Protein AF-A0A0U5IDV7-F1 (afdb_monomer_lite)

Sequence (77 aa):
MNAVDITARPGQAFILECLEDATTAALNARSLAMLAFVRRGLQSYQQRLNDAEKVRAAAILARVEAGLRWLGDRHAR

pLDDT: mean 71.9, std 11.76, range [38.16, 89.06]

Radius of gyration: 19.65 Å; chains: 1; bounding box: 40×21×56 Å

Secondary structure (DSSP, 8-state):
-----TTSS-HHHHHHHHHHHHHHHHHHHHHHHHHHHHHHHHHHHTTTS-HHHHHHHHHHHHHHHHHHHHHHHHHT-

Foldseek 3Di:
DDDDPPPPDDVVVVVVVVVLVVVLVVLLVVLVVVLVVLVVVCVVCVVVDDPVVNVVSVVVSVVSVVVSVVVSVVSVD

Structure (mmCIF, N/CA/C/O backbone):
data_AF-A0A0U5IDV7-F1
#
_entry.id   AF-A0A0U5IDV7-F1
#
loop_
_atom_site.group_PDB
_atom_site.id
_atom_site.type_symbol
_atom_site.label_atom_id
_atom_site.label_alt_id
_atom_site.label_comp_id
_atom_site.label_asym_id
_atom_site.label_entity_id
_atom_site.label_seq_id
_atom_site.pdbx_PDB_ins_code
_atom_site.Cartn_x
_atom_site.Cartn_y
_atom_site.Cartn_z
_atom_site.occupancy
_atom_site.B_iso_or_equiv
_atom_site.auth_seq_id
_atom_site.auth_comp_id
_atom_site.auth_asym_id
_atom_site.auth_atom_id
_atom_site.pdbx_PDB_model_num
ATOM 1 N N . MET A 1 1 ? 24.104 -16.064 -24.196 1.00 38.16 1 MET A N 1
ATOM 2 C CA . MET A 1 1 ? 23.680 -14.651 -24.083 1.00 38.16 1 MET A CA 1
ATOM 3 C C . MET A 1 1 ? 23.388 -14.176 -25.492 1.00 38.16 1 MET A C 1
ATOM 5 O O . MET A 1 1 ? 24.321 -14.109 -26.279 1.00 38.16 1 MET A O 1
ATOM 9 N N . ASN A 1 2 ? 22.119 -13.972 -25.846 1.00 39.47 2 ASN A N 1
ATOM 10 C CA . ASN A 1 2 ? 21.759 -13.467 -27.172 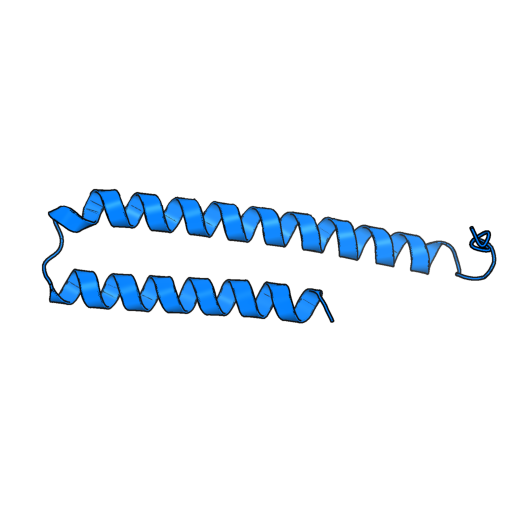1.00 39.47 2 ASN A CA 1
ATOM 11 C C . ASN A 1 2 ? 21.909 -11.945 -27.167 1.00 39.47 2 ASN A C 1
ATOM 13 O O . ASN A 1 2 ? 21.376 -11.284 -26.276 1.00 39.47 2 ASN A O 1
ATOM 17 N N . ALA A 1 3 ? 22.670 -11.416 -28.124 1.00 45.38 3 ALA A N 1
ATOM 18 C CA . ALA A 1 3 ? 22.792 -9.985 -28.349 1.00 45.38 3 ALA A CA 1
ATOM 19 C C . ALA A 1 3 ? 21.409 -9.430 -28.716 1.00 45.38 3 ALA A C 1
ATOM 21 O O . ALA A 1 3 ? 20.797 -9.870 -29.687 1.00 45.38 3 ALA A O 1
ATOM 22 N N . VAL A 1 4 ? 20.898 -8.512 -27.897 1.00 56.75 4 VAL A N 1
ATOM 23 C CA . VAL A 1 4 ? 19.666 -7.780 -28.191 1.00 56.75 4 VAL A CA 1
ATOM 24 C C . VAL A 1 4 ? 20.002 -6.774 -29.289 1.00 56.75 4 VAL A C 1
ATOM 26 O O . VAL A 1 4 ? 20.812 -5.874 -29.075 1.00 56.75 4 VAL A O 1
ATOM 29 N N . ASP A 1 5 ? 19.425 -6.965 -30.473 1.00 53.50 5 ASP A N 1
ATOM 30 C CA . ASP A 1 5 ? 19.581 -6.056 -31.605 1.00 53.50 5 ASP A CA 1
ATOM 31 C C . ASP A 1 5 ? 18.782 -4.768 -31.347 1.00 53.50 5 ASP A C 1
ATOM 33 O O . ASP A 1 5 ? 17.555 -4.722 -31.445 1.00 53.50 5 ASP A O 1
ATOM 37 N N . ILE A 1 6 ? 19.507 -3.721 -30.959 1.00 52.84 6 ILE A N 1
ATOM 38 C CA . ILE A 1 6 ? 18.978 -2.414 -30.540 1.00 52.84 6 ILE A CA 1
ATOM 39 C C . ILE A 1 6 ? 18.462 -1.602 -31.747 1.00 52.84 6 ILE A C 1
ATOM 41 O O . ILE A 1 6 ? 17.889 -0.530 -31.576 1.00 52.84 6 ILE A O 1
ATOM 45 N N . THR A 1 7 ? 18.646 -2.097 -32.978 1.00 52.28 7 THR A N 1
ATOM 46 C CA . THR A 1 7 ? 18.259 -1.387 -34.209 1.00 52.28 7 THR A CA 1
ATOM 47 C C . THR A 1 7 ? 16.811 -1.640 -34.646 1.00 52.28 7 THR A C 1
ATOM 49 O O . THR A 1 7 ? 16.291 -0.911 -35.489 1.00 52.28 7 THR A O 1
ATOM 52 N N . ALA A 1 8 ? 16.125 -2.622 -34.050 1.00 53.06 8 ALA A N 1
ATOM 53 C CA . ALA A 1 8 ? 14.795 -3.066 -34.485 1.00 53.06 8 ALA A CA 1
ATOM 54 C C . ALA A 1 8 ? 13.606 -2.374 -33.784 1.00 53.06 8 ALA A C 1
ATOM 56 O O . ALA A 1 8 ? 12.458 -2.571 -34.184 1.00 53.06 8 ALA A O 1
ATOM 57 N N . ARG A 1 9 ? 13.843 -1.554 -32.751 1.00 52.53 9 ARG A N 1
ATOM 58 C CA . ARG A 1 9 ? 12.805 -0.726 -32.112 1.00 52.53 9 ARG A CA 1
ATOM 59 C C . ARG A 1 9 ? 13.138 0.747 -32.366 1.00 52.53 9 ARG A C 1
ATOM 61 O O . ARG A 1 9 ? 14.247 1.155 -32.025 1.00 52.53 9 ARG A O 1
ATOM 68 N N . PRO A 1 10 ? 12.237 1.566 -32.948 1.00 56.62 10 PRO A N 1
ATOM 69 C CA . PRO A 1 10 ? 12.500 2.997 -33.086 1.00 56.62 10 PRO A CA 1
ATOM 70 C C . PRO A 1 10 ? 12.824 3.539 -31.692 1.00 56.62 10 PRO A C 1
ATOM 72 O O . PRO A 1 10 ? 12.061 3.283 -30.766 1.00 56.62 10 PRO A O 1
ATOM 75 N N . GLY A 1 11 ? 13.958 4.227 -31.513 1.00 59.47 11 GLY A N 1
ATOM 76 C CA . GLY A 1 11 ? 14.489 4.586 -30.184 1.00 59.47 11 GLY A CA 1
ATOM 77 C C . GLY A 1 11 ? 13.482 5.284 -29.258 1.00 59.47 11 GLY A C 1
ATOM 78 O O . GLY A 1 11 ? 13.576 5.171 -28.042 1.00 59.47 11 GLY A O 1
ATOM 79 N N . GLN A 1 12 ? 12.455 5.920 -29.825 1.00 59.94 12 GLN A N 1
ATOM 80 C CA . GLN A 1 12 ? 11.300 6.446 -29.102 1.00 59.94 12 GLN A CA 1
ATOM 81 C C . GLN A 1 12 ? 10.507 5.373 -28.330 1.00 59.94 12 GLN A C 1
ATOM 83 O O . GLN A 1 12 ? 10.138 5.616 -27.189 1.00 59.94 12 GLN A O 1
ATOM 88 N N . ALA A 1 13 ? 10.268 4.193 -28.907 1.00 62.16 13 ALA A N 1
ATOM 89 C CA . ALA A 1 13 ? 9.556 3.095 -28.251 1.00 62.16 13 ALA A CA 1
ATOM 90 C C . ALA A 1 13 ? 10.343 2.539 -27.053 1.00 62.16 13 ALA A C 1
ATOM 92 O O . ALA A 1 13 ? 9.761 2.300 -26.004 1.00 62.16 13 ALA A O 1
ATOM 93 N N . PHE A 1 14 ? 11.668 2.416 -27.182 1.00 61.66 14 PHE A N 1
ATOM 94 C CA . PHE A 1 14 ? 12.545 1.987 -26.087 1.00 61.66 14 PHE A CA 1
ATOM 95 C C . PHE A 1 14 ? 12.618 3.024 -24.953 1.00 61.66 14 PHE A C 1
ATOM 97 O O . PHE A 1 14 ? 12.588 2.670 -23.778 1.00 61.66 14 PHE A O 1
ATOM 104 N N . ILE A 1 15 ? 12.679 4.318 -25.292 1.00 60.28 15 ILE A N 1
ATOM 105 C CA . ILE A 1 15 ? 12.660 5.406 -24.301 1.00 60.28 15 ILE A CA 1
ATOM 106 C C . ILE A 1 15 ? 11.322 5.441 -23.554 1.00 60.28 15 ILE A C 1
ATOM 108 O O . ILE A 1 15 ? 11.316 5.621 -22.338 1.00 60.28 15 ILE A O 1
ATOM 112 N N . LEU A 1 16 ? 10.202 5.261 -24.260 1.00 65.44 16 LEU A N 1
ATOM 113 C CA . LEU A 1 16 ? 8.874 5.200 -23.646 1.00 65.44 16 LEU A CA 1
ATOM 114 C C . LEU A 1 16 ? 8.745 3.996 -22.705 1.00 65.44 16 LEU A C 1
ATOM 116 O O . LEU A 1 16 ? 8.325 4.183 -21.571 1.00 65.44 16 LEU A O 1
ATOM 120 N N . GLU A 1 17 ? 9.203 2.817 -23.127 1.00 69.25 17 GLU A N 1
ATOM 121 C CA . GLU A 1 17 ? 9.239 1.598 -22.304 1.00 69.25 17 GLU A CA 1
ATOM 122 C C . GLU A 1 17 ? 10.065 1.809 -21.020 1.00 69.25 17 GLU A C 1
ATOM 124 O O . GLU A 1 17 ? 9.579 1.587 -19.914 1.00 69.25 17 GLU A O 1
ATOM 129 N N . CYS A 1 18 ? 11.277 2.369 -21.128 1.00 68.31 18 CYS A N 1
ATOM 130 C CA . CYS A 1 18 ? 12.113 2.671 -19.959 1.00 68.31 18 CYS A CA 1
ATOM 131 C C . CYS A 1 18 ? 11.483 3.715 -19.014 1.00 68.31 18 CYS A C 1
ATOM 133 O O . CYS A 1 18 ? 11.655 3.641 -17.794 1.00 68.31 18 CYS A O 1
ATOM 135 N N . LEU A 1 19 ? 10.784 4.718 -19.560 1.00 65.62 19 LEU A N 1
ATOM 136 C CA . LEU A 1 19 ? 10.083 5.732 -18.768 1.00 65.62 19 LEU A CA 1
ATOM 137 C C . LEU A 1 19 ? 8.858 5.149 -18.059 1.00 65.62 19 LEU A C 1
ATOM 139 O O . LEU A 1 19 ? 8.606 5.502 -16.904 1.00 65.62 19 LEU A O 1
ATOM 143 N N . GLU A 1 20 ? 8.113 4.263 -18.718 1.00 73.69 20 GLU A N 1
ATOM 144 C CA . GL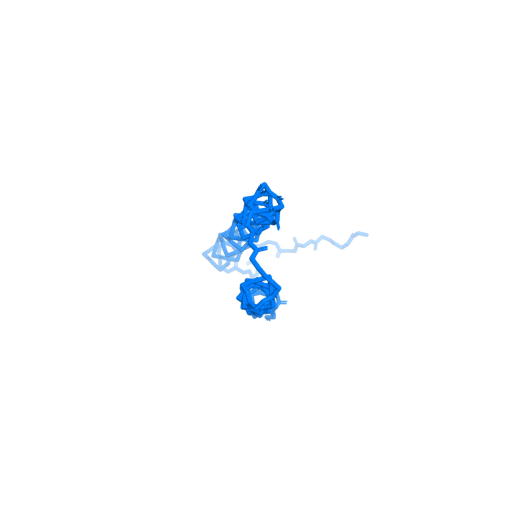U A 1 20 ? 6.985 3.539 -18.128 1.00 73.69 20 GLU A CA 1
ATOM 145 C C . GLU A 1 20 ? 7.448 2.638 -16.980 1.00 73.69 20 GLU A C 1
ATOM 147 O O . GLU A 1 20 ? 6.870 2.703 -15.891 1.00 73.69 20 GLU A O 1
ATOM 152 N N . ASP A 1 21 ? 8.546 1.902 -17.160 1.00 72.69 21 ASP A N 1
ATOM 153 C CA . ASP A 1 21 ? 9.147 1.062 -16.119 1.00 72.69 21 ASP A CA 1
ATOM 154 C C . ASP A 1 21 ? 9.611 1.887 -14.911 1.00 72.69 21 ASP A C 1
ATOM 156 O O . ASP A 1 21 ? 9.264 1.586 -13.762 1.00 72.69 21 ASP A O 1
ATOM 160 N N . ALA A 1 22 ? 10.355 2.973 -15.151 1.00 68.06 22 ALA A N 1
ATOM 161 C CA . ALA A 1 22 ? 10.841 3.852 -14.088 1.00 68.06 22 ALA A CA 1
ATOM 162 C C . ALA A 1 22 ? 9.687 4.526 -13.325 1.00 68.06 22 ALA A C 1
ATOM 164 O O . ALA A 1 22 ? 9.722 4.633 -12.094 1.00 68.06 22 ALA A O 1
ATOM 165 N N . THR A 1 23 ? 8.638 4.944 -14.037 1.00 70.06 23 THR A N 1
ATOM 166 C CA . THR A 1 23 ? 7.443 5.557 -13.441 1.00 70.06 23 THR A CA 1
ATOM 167 C C . THR A 1 23 ? 6.657 4.539 -12.620 1.00 70.06 23 THR A C 1
ATOM 169 O O . THR A 1 23 ? 6.266 4.832 -11.488 1.00 70.06 23 THR A O 1
ATOM 172 N N . THR A 1 24 ? 6.487 3.321 -13.135 1.00 71.81 24 THR A N 1
ATOM 173 C CA . THR A 1 24 ? 5.823 2.214 -12.434 1.00 71.81 24 THR A CA 1
ATOM 174 C C . THR A 1 24 ? 6.575 1.844 -11.158 1.00 71.81 24 THR A C 1
ATOM 176 O O . THR A 1 24 ? 5.970 1.738 -10.087 1.00 71.81 24 THR A O 1
ATOM 179 N N . ALA A 1 25 ? 7.905 1.736 -11.222 1.00 73.31 25 ALA A N 1
ATOM 180 C CA . ALA A 1 25 ? 8.741 1.478 -10.054 1.00 73.31 25 ALA A CA 1
ATOM 181 C C . ALA A 1 25 ? 8.613 2.589 -8.994 1.00 73.31 25 ALA A C 1
ATOM 183 O O . ALA A 1 25 ? 8.439 2.298 -7.806 1.00 73.31 25 ALA A O 1
ATOM 184 N N . ALA A 1 26 ? 8.627 3.860 -9.409 1.00 70.69 26 ALA A N 1
ATOM 185 C CA . ALA A 1 26 ? 8.465 4.999 -8.507 1.00 70.69 26 ALA A CA 1
ATOM 186 C C . ALA A 1 26 ? 7.070 5.046 -7.854 1.00 70.69 26 ALA A C 1
ATOM 188 O O . ALA A 1 26 ? 6.952 5.299 -6.649 1.00 70.69 26 ALA A O 1
ATOM 189 N N . LEU A 1 27 ? 6.008 4.760 -8.614 1.00 70.75 27 LEU A N 1
ATOM 190 C CA . LEU A 1 27 ? 4.635 4.687 -8.107 1.00 70.75 27 LEU A CA 1
ATOM 191 C C . LEU A 1 27 ? 4.448 3.521 -7.131 1.00 70.75 27 LEU A C 1
ATOM 193 O O . LEU A 1 27 ? 3.829 3.707 -6.078 1.00 70.75 27 LEU A O 1
ATOM 197 N N . ASN A 1 28 ? 5.033 2.355 -7.416 1.00 76.25 28 ASN A N 1
ATOM 198 C CA . ASN A 1 28 ? 5.024 1.206 -6.510 1.00 76.25 28 ASN A CA 1
ATOM 199 C C . ASN A 1 28 ? 5.765 1.519 -5.204 1.00 76.25 28 ASN A C 1
ATOM 201 O O . ASN A 1 28 ? 5.222 1.299 -4.118 1.00 76.25 28 ASN A O 1
ATOM 205 N N . ALA A 1 29 ? 6.959 2.114 -5.280 1.00 77.94 29 ALA A N 1
ATOM 206 C CA . ALA A 1 29 ? 7.718 2.524 -4.098 1.00 77.94 29 ALA A CA 1
ATOM 207 C C . ALA A 1 29 ? 6.942 3.539 -3.239 1.00 77.94 29 ALA A C 1
ATOM 209 O O . ALA A 1 29 ? 6.860 3.397 -2.015 1.00 77.94 29 ALA A O 1
ATOM 210 N N . ARG A 1 30 ? 6.303 4.533 -3.871 1.00 78.94 30 ARG A N 1
ATOM 211 C CA . ARG A 1 30 ? 5.476 5.532 -3.177 1.00 78.94 30 ARG A CA 1
ATOM 212 C C . ARG A 1 30 ? 4.226 4.917 -2.544 1.00 78.94 30 ARG A C 1
ATOM 214 O O . ARG A 1 30 ? 3.878 5.276 -1.419 1.00 78.94 30 ARG A O 1
ATOM 221 N N . SER A 1 31 ? 3.585 3.975 -3.229 1.00 74.12 31 SER A N 1
ATOM 222 C CA . SER A 1 31 ? 2.424 3.228 -2.731 1.00 74.12 31 SER A CA 1
ATOM 223 C C . SER A 1 31 ? 2.768 2.423 -1.478 1.00 74.12 31 SER A C 1
ATOM 225 O O . SER A 1 31 ? 2.070 2.515 -0.467 1.00 74.12 31 SER A O 1
ATOM 227 N N . LEU A 1 32 ? 3.895 1.707 -1.500 1.00 80.81 32 LEU A N 1
ATOM 228 C CA . LEU A 1 32 ? 4.399 0.958 -0.347 1.00 80.81 32 LEU A CA 1
ATOM 229 C C . LEU A 1 32 ? 4.748 1.878 0.831 1.00 80.81 32 LEU A C 1
ATOM 231 O O . LEU A 1 32 ? 4.383 1.588 1.973 1.00 80.81 32 LEU A O 1
ATOM 235 N N . ALA A 1 33 ? 5.404 3.011 0.564 1.00 78.69 33 ALA A N 1
ATOM 236 C CA . ALA A 1 33 ? 5.740 3.992 1.593 1.00 78.69 33 ALA A CA 1
ATOM 237 C C . ALA A 1 33 ? 4.485 4.594 2.251 1.00 78.69 33 ALA A C 1
ATOM 239 O O . ALA A 1 33 ? 4.428 4.711 3.479 1.00 78.69 33 ALA A O 1
ATOM 240 N N . MET A 1 34 ? 3.461 4.922 1.454 1.00 78.00 34 MET A N 1
ATOM 241 C CA . MET A 1 34 ? 2.177 5.420 1.954 1.00 78.00 34 MET A CA 1
ATOM 242 C C . MET A 1 34 ? 1.470 4.366 2.808 1.00 78.00 34 MET A C 1
ATOM 244 O O . MET A 1 34 ? 0.993 4.676 3.900 1.00 78.00 34 MET A O 1
ATOM 248 N N . LEU A 1 35 ? 1.459 3.106 2.369 1.00 78.6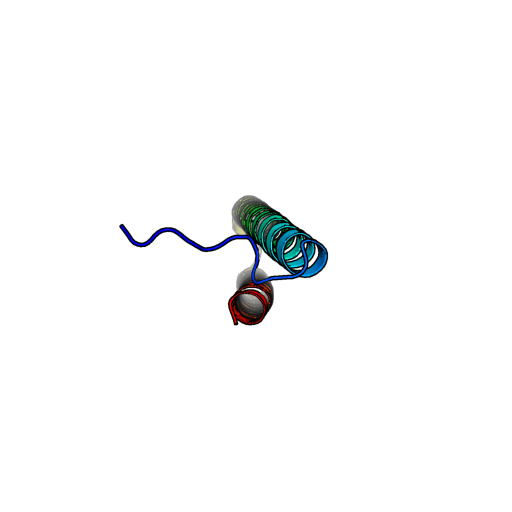9 35 LEU A N 1
ATOM 249 C CA . LEU A 1 35 ? 0.862 2.025 3.145 1.00 78.69 35 LEU A CA 1
ATOM 250 C C . LEU A 1 35 ? 1.548 1.857 4.509 1.00 78.69 35 LEU A C 1
ATOM 252 O O . LEU A 1 35 ? 0.880 1.744 5.539 1.00 78.69 35 LEU A O 1
ATOM 256 N N . ALA A 1 36 ? 2.881 1.886 4.530 1.00 82.38 36 ALA A N 1
ATOM 257 C CA . ALA A 1 36 ? 3.653 1.816 5.765 1.00 82.38 36 ALA A CA 1
ATOM 258 C C . ALA A 1 36 ? 3.371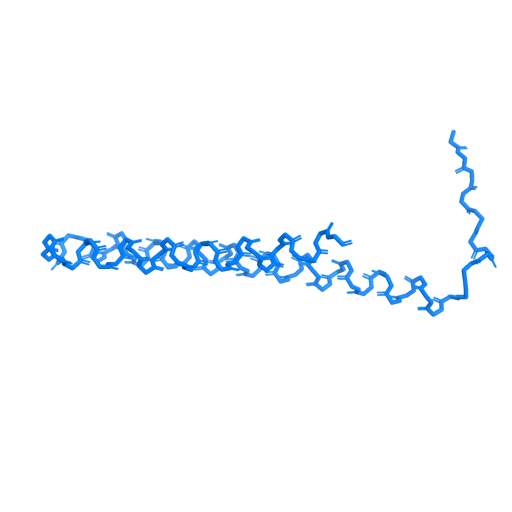 3.011 6.693 1.00 82.38 36 ALA A C 1
ATOM 260 O O . ALA A 1 36 ? 3.265 2.835 7.907 1.00 82.38 36 ALA A O 1
ATOM 261 N N . PHE A 1 37 ? 3.220 4.218 6.138 1.00 81.44 37 PHE A N 1
ATOM 262 C CA . PHE A 1 37 ? 2.842 5.410 6.899 1.00 81.44 37 PHE A CA 1
ATOM 263 C C . PHE A 1 37 ? 1.458 5.262 7.543 1.00 81.44 37 PHE A C 1
ATOM 265 O O . PHE A 1 37 ? 1.333 5.439 8.755 1.00 81.44 37 PHE A O 1
ATOM 272 N N . VAL A 1 38 ? 0.446 4.863 6.767 1.00 77.06 38 VAL A N 1
ATOM 273 C CA . VAL A 1 38 ? -0.926 4.675 7.264 1.00 77.06 38 VAL A CA 1
ATOM 274 C C . VAL A 1 38 ? -0.979 3.588 8.338 1.00 77.06 38 VAL A C 1
ATOM 276 O O . VAL A 1 38 ? -1.590 3.807 9.381 1.00 77.06 38 VAL A O 1
ATOM 279 N N . ARG A 1 39 ? -0.290 2.452 8.144 1.00 81.88 39 ARG A N 1
ATOM 280 C CA . ARG A 1 39 ? -0.209 1.377 9.151 1.00 81.88 39 ARG A CA 1
ATOM 281 C C . ARG A 1 39 ? 0.397 1.861 10.469 1.00 81.88 39 ARG A C 1
ATOM 283 O O . ARG A 1 39 ? -0.175 1.595 11.522 1.00 81.88 39 ARG A O 1
ATOM 290 N N . ARG A 1 40 ? 1.515 2.596 10.424 1.00 85.31 40 ARG A N 1
ATOM 291 C CA . ARG A 1 40 ? 2.152 3.158 11.631 1.00 85.31 40 ARG A CA 1
ATOM 292 C C . ARG A 1 40 ? 1.256 4.172 12.337 1.00 85.31 40 ARG A C 1
ATOM 294 O O . ARG A 1 40 ? 1.152 4.142 13.560 1.00 85.31 40 ARG A O 1
ATOM 301 N N . GLY A 1 41 ? 0.585 5.036 11.572 1.00 79.75 41 GLY A N 1
ATOM 302 C CA . GLY A 1 41 ? -0.414 5.955 12.112 1.00 79.75 41 GLY A CA 1
ATOM 303 C C . GLY A 1 41 ? -1.513 5.191 12.845 1.00 79.75 41 GLY A C 1
ATOM 304 O O . GLY A 1 41 ? -1.762 5.435 14.020 1.00 79.75 41 GLY A O 1
ATOM 305 N N . LEU A 1 42 ? -2.099 4.187 12.195 1.00 77.00 42 LEU A N 1
ATOM 306 C CA . LEU A 1 42 ? -3.148 3.358 12.782 1.00 77.00 42 LEU A CA 1
ATOM 307 C C . LEU A 1 42 ? -2.720 2.654 14.069 1.00 77.00 42 LEU A C 1
ATOM 309 O O . LEU A 1 42 ? -3.463 2.704 15.043 1.00 77.00 42 LEU A O 1
ATOM 313 N N . GLN A 1 43 ? -1.525 2.065 14.102 1.00 82.19 43 GLN A N 1
ATOM 314 C CA . GLN A 1 43 ? -0.981 1.417 15.300 1.00 82.19 43 GLN A CA 1
ATOM 315 C C . GLN A 1 43 ? -0.841 2.389 16.479 1.00 82.19 43 GLN A C 1
ATOM 317 O O . GLN A 1 43 ? -1.195 2.040 17.602 1.00 82.19 43 GLN A O 1
ATOM 322 N N . SER A 1 44 ? -0.391 3.622 16.222 1.00 83.44 44 SER A N 1
ATOM 323 C CA . SER A 1 44 ? -0.273 4.670 17.246 1.00 83.44 44 SER A CA 1
ATOM 324 C C . SER A 1 44 ? -1.631 5.050 17.852 1.00 83.44 44 SER A C 1
ATOM 326 O O . SER A 1 44 ? -1.760 5.229 19.063 1.00 83.44 44 SER A O 1
ATOM 328 N N . TYR A 1 45 ? -2.678 5.113 17.026 1.00 78.94 45 TYR A N 1
ATOM 329 C CA . TYR A 1 45 ? -4.024 5.463 17.484 1.00 78.94 45 TYR A CA 1
ATOM 330 C C . TYR A 1 45 ? -4.838 4.266 17.990 1.00 78.94 45 TYR A C 1
ATOM 332 O O . TYR A 1 45 ? -5.823 4.474 18.693 1.00 78.94 45 TYR A O 1
ATOM 340 N N . GLN A 1 46 ? -4.434 3.024 17.704 1.00 77.44 46 GLN A N 1
ATOM 341 C CA . GLN A 1 46 ? -5.214 1.811 17.981 1.00 77.44 46 GLN A CA 1
ATOM 342 C C . GLN A 1 46 ? -5.579 1.638 19.463 1.00 77.44 46 GLN A C 1
ATOM 344 O O . GLN A 1 46 ? -6.645 1.103 19.766 1.00 77.44 46 GLN A O 1
ATOM 349 N N . GLN A 1 47 ? -4.734 2.119 20.381 1.00 78.12 47 GLN A N 1
ATOM 350 C CA . GLN A 1 47 ? -5.008 2.082 21.824 1.00 78.12 47 GLN A CA 1
ATOM 351 C C . GLN A 1 47 ? -6.098 3.071 22.266 1.00 78.12 47 GLN A C 1
ATOM 353 O O . GLN A 1 47 ? -6.663 2.916 23.343 1.00 78.12 47 GLN A O 1
ATOM 358 N N . ARG A 1 48 ? -6.399 4.082 21.444 1.00 83.06 48 ARG A N 1
ATOM 359 C CA . ARG A 1 48 ? -7.387 5.138 21.725 1.00 83.06 48 ARG A CA 1
ATOM 360 C C . ARG A 1 48 ? -8.732 4.895 21.042 1.00 83.06 48 ARG A C 1
ATOM 362 O O . ARG A 1 48 ? -9.685 5.602 21.345 1.00 83.06 48 ARG A O 1
ATOM 369 N N . LEU A 1 49 ? -8.794 3.937 20.117 1.00 82.62 49 LEU A N 1
ATOM 370 C CA . LEU A 1 49 ? -10.000 3.604 19.363 1.00 82.62 49 LEU A CA 1
ATOM 371 C C . LEU A 1 49 ? -10.865 2.599 20.131 1.00 82.62 49 LEU A C 1
ATOM 373 O O . LEU A 1 49 ? -10.351 1.644 20.718 1.00 82.62 49 LEU A O 1
ATOM 377 N N . ASN A 1 50 ? -12.184 2.766 20.063 1.00 89.06 50 ASN A N 1
ATOM 378 C CA . ASN A 1 50 ? -13.119 1.716 20.466 1.00 89.06 50 ASN A CA 1
ATOM 379 C C . ASN A 1 50 ? -13.150 0.579 19.425 1.00 89.06 50 ASN A C 1
ATOM 381 O O . ASN A 1 50 ? -12.630 0.702 18.313 1.00 89.06 50 ASN A O 1
ATOM 385 N N . ASP A 1 51 ? -13.753 -0.558 19.767 1.00 87.56 51 ASP A N 1
ATOM 386 C CA . ASP A 1 51 ? -13.703 -1.741 18.897 1.00 87.56 51 ASP A CA 1
ATOM 387 C C . ASP A 1 51 ? -14.400 -1.522 17.544 1.00 87.56 51 ASP A C 1
ATOM 389 O O . ASP A 1 51 ? -13.908 -1.978 16.510 1.00 87.56 51 ASP A O 1
ATOM 393 N N . ALA A 1 52 ? -15.477 -0.731 17.509 1.00 87.69 52 ALA A N 1
ATOM 394 C CA . ALA A 1 52 ? -16.159 -0.378 16.265 1.00 87.69 52 ALA A CA 1
ATOM 395 C C . ALA A 1 52 ? -15.299 0.517 15.349 1.00 87.69 52 ALA A C 1
ATOM 397 O O . ALA A 1 52 ? -15.386 0.430 14.121 1.00 87.69 52 ALA A O 1
ATOM 398 N N . GLU A 1 53 ? -14.471 1.389 15.919 1.00 85.25 53 GLU A N 1
ATOM 399 C CA . GLU A 1 53 ? -13.516 2.221 15.185 1.00 85.25 53 GLU A CA 1
ATOM 400 C C . GLU A 1 53 ? -12.331 1.407 14.670 1.00 85.25 53 GLU A C 1
ATOM 402 O O . GLU A 1 53 ? -11.923 1.600 13.525 1.00 85.25 53 GLU A O 1
ATOM 407 N N . LYS A 1 54 ? -11.825 0.448 15.456 1.00 81.00 54 LYS A N 1
ATOM 408 C CA . LYS A 1 54 ? -10.776 -0.481 15.005 1.00 81.00 54 LYS A CA 1
ATOM 409 C C . LYS A 1 54 ? -11.230 -1.274 13.779 1.00 81.00 54 LYS A C 1
ATOM 411 O O . LYS A 1 54 ? -10.487 -1.358 12.803 1.00 81.00 54 LYS A O 1
ATOM 416 N N . VAL A 1 55 ? -12.461 -1.795 13.793 1.00 85.44 55 VAL A N 1
ATOM 417 C CA . VAL A 1 55 ? -13.046 -2.522 12.651 1.00 85.44 55 VAL A CA 1
ATOM 418 C C . VAL A 1 55 ? -13.170 -1.614 11.424 1.00 85.44 55 VAL A C 1
ATOM 420 O O . VAL A 1 55 ? -12.762 -1.998 10.327 1.00 85.44 55 VAL A O 1
ATOM 423 N N . ARG A 1 56 ? -13.677 -0.385 11.595 1.00 82.81 56 ARG A N 1
ATOM 424 C CA . ARG A 1 56 ? -13.781 0.590 10.495 1.00 82.81 56 ARG A CA 1
ATOM 425 C C . ARG A 1 56 ? -12.420 0.940 9.905 1.00 82.81 56 ARG A C 1
ATOM 427 O O . ARG A 1 56 ? -12.271 0.970 8.685 1.00 82.81 56 ARG A O 1
ATOM 434 N N . ALA A 1 57 ? -11.425 1.168 10.751 1.00 79.56 57 ALA A N 1
ATOM 435 C CA . ALA A 1 57 ? -10.093 1.517 10.298 1.00 79.56 57 ALA A CA 1
ATOM 436 C C . ALA A 1 57 ? -9.383 0.348 9.595 1.00 79.56 57 ALA A C 1
ATOM 438 O O . ALA A 1 57 ? -8.745 0.559 8.564 1.00 79.56 57 ALA A O 1
ATOM 439 N N . ALA A 1 58 ? -9.564 -0.885 10.080 1.00 81.94 58 ALA A N 1
ATOM 440 C CA . ALA A 1 58 ? -9.088 -2.089 9.401 1.00 81.94 58 ALA A CA 1
ATOM 441 C C . ALA A 1 58 ? -9.726 -2.254 8.010 1.00 81.94 58 ALA A C 1
ATOM 443 O O . ALA A 1 58 ? -9.027 -2.557 7.045 1.00 81.94 58 ALA A O 1
ATOM 444 N N . ALA A 1 59 ? -11.029 -1.985 7.875 1.00 81.38 59 ALA A N 1
ATOM 445 C CA . ALA A 1 59 ? -11.723 -2.042 6.587 1.00 81.38 59 ALA A CA 1
ATOM 446 C C . ALA A 1 59 ? -11.221 -0.980 5.590 1.00 81.38 59 ALA 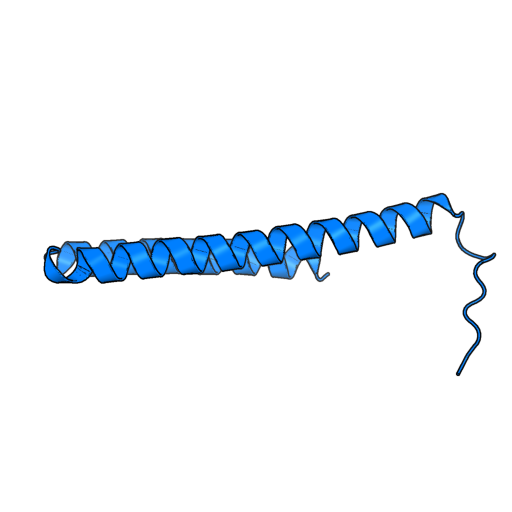A C 1
ATOM 448 O O . ALA A 1 59 ? -11.066 -1.265 4.401 1.00 81.38 59 ALA A O 1
ATOM 449 N N . ILE A 1 60 ? -10.943 0.242 6.062 1.00 80.31 60 ILE A N 1
ATOM 450 C CA . ILE A 1 60 ? -10.349 1.303 5.234 1.00 80.31 60 ILE A CA 1
ATOM 451 C C . ILE A 1 60 ? -8.945 0.896 4.783 1.00 80.31 60 ILE A C 1
ATOM 453 O O . ILE A 1 60 ? -8.645 0.988 3.594 1.00 80.31 60 ILE A O 1
ATOM 457 N N . LEU A 1 61 ? -8.113 0.396 5.701 1.00 79.06 61 LEU A N 1
ATOM 458 C CA . LEU A 1 61 ? -6.765 -0.064 5.381 1.00 79.06 61 LEU A CA 1
ATOM 459 C C . LEU A 1 61 ? -6.795 -1.181 4.328 1.00 79.06 61 LEU A C 1
ATOM 461 O O . LEU A 1 61 ? -6.083 -1.094 3.332 1.00 79.06 61 LEU A O 1
ATOM 465 N N . ALA A 1 62 ? -7.674 -2.171 4.492 1.00 79.50 62 ALA A N 1
ATOM 466 C CA . ALA A 1 62 ? -7.838 -3.261 3.534 1.00 79.50 62 ALA A CA 1
ATOM 467 C C . ALA A 1 62 ? -8.257 -2.764 2.137 1.00 79.50 62 ALA A C 1
ATOM 469 O O . ALA A 1 62 ? -7.741 -3.256 1.134 1.00 79.50 62 ALA A O 1
ATOM 470 N N . ARG A 1 63 ? -9.143 -1.757 2.043 1.00 80.88 63 ARG A N 1
ATOM 471 C CA . ARG A 1 63 ? -9.496 -1.137 0.749 1.00 80.88 63 ARG A CA 1
ATOM 472 C C . ARG A 1 63 ? -8.322 -0.413 0.111 1.00 80.88 63 ARG A C 1
ATOM 474 O O . ARG A 1 63 ? -8.133 -0.535 -1.095 1.00 80.88 63 ARG A O 1
ATOM 481 N N . VAL A 1 64 ? -7.551 0.336 0.896 1.00 78.00 64 VAL A N 1
ATOM 482 C CA . VAL A 1 64 ? -6.358 1.033 0.397 1.00 78.00 64 VAL A CA 1
ATOM 483 C C . VAL A 1 64 ? -5.331 0.016 -0.103 1.00 78.00 64 VAL A C 1
ATOM 485 O O . VAL A 1 64 ? -4.823 0.167 -1.208 1.00 78.00 64 VAL A O 1
ATOM 488 N N . GLU A 1 65 ? -5.087 -1.064 0.642 1.00 77.81 65 GLU A N 1
ATOM 489 C CA . GLU A 1 65 ? -4.195 -2.156 0.228 1.00 77.81 65 GLU A CA 1
ATOM 490 C C . GLU A 1 65 ? -4.645 -2.819 -1.071 1.00 77.81 65 GLU A C 1
ATOM 492 O O . GLU A 1 65 ? -3.834 -3.014 -1.975 1.00 77.81 65 GLU A O 1
ATOM 497 N N . ALA A 1 66 ? -5.936 -3.132 -1.186 1.00 78.62 66 ALA A N 1
ATOM 498 C CA . ALA A 1 66 ? -6.500 -3.719 -2.393 1.00 78.62 66 ALA A CA 1
ATOM 499 C C . ALA A 1 66 ? -6.407 -2.765 -3.594 1.00 78.62 66 ALA A C 1
ATOM 501 O O . ALA A 1 66 ? -6.050 -3.202 -4.684 1.00 78.62 66 ALA A O 1
ATOM 502 N N . GLY A 1 67 ? -6.675 -1.469 -3.398 1.00 77.94 67 GLY A N 1
ATOM 503 C CA . GLY A 1 67 ? -6.572 -0.455 -4.448 1.00 77.94 67 GLY A CA 1
ATOM 504 C C . GLY A 1 67 ? -5.139 -0.254 -4.939 1.00 77.94 67 GLY A C 1
ATOM 505 O O . GLY A 1 67 ? -4.903 -0.230 -6.144 1.00 77.94 67 GLY A O 1
ATOM 506 N N . LEU A 1 68 ? -4.171 -0.176 -4.020 1.00 73.94 68 LEU A N 1
ATOM 507 C CA . LEU A 1 68 ? -2.752 -0.055 -4.367 1.00 73.94 68 LEU A CA 1
ATOM 508 C C . LEU A 1 68 ? -2.233 -1.320 -5.060 1.00 73.94 68 LEU A C 1
ATOM 510 O O . LEU A 1 68 ? -1.501 -1.213 -6.039 1.00 73.94 68 LEU A O 1
ATOM 514 N N . ARG A 1 69 ? -2.644 -2.510 -4.600 1.00 74.88 69 ARG A N 1
ATOM 515 C CA . ARG A 1 69 ? -2.307 -3.775 -5.266 1.00 74.88 69 ARG A CA 1
ATOM 516 C C . ARG A 1 69 ? -2.896 -3.836 -6.671 1.00 74.88 69 ARG A C 1
ATOM 518 O O . ARG A 1 69 ? -2.166 -4.136 -7.600 1.00 74.88 69 ARG A O 1
ATOM 525 N N . TRP A 1 70 ? -4.173 -3.496 -6.841 1.00 80.00 70 TRP A N 1
ATOM 526 C CA . TRP A 1 70 ? -4.815 -3.469 -8.156 1.00 80.00 70 TRP A CA 1
ATOM 527 C C . TRP A 1 70 ? -4.131 -2.493 -9.124 1.00 80.00 70 TRP A C 1
ATOM 529 O O . TRP A 1 70 ? -3.937 -2.829 -10.291 1.00 80.00 70 TRP A O 1
ATOM 539 N N . LEU A 1 71 ? -3.732 -1.307 -8.647 1.00 69.19 71 LEU A N 1
ATOM 540 C CA . LEU A 1 71 ? -2.955 -0.353 -9.444 1.00 69.19 71 LEU A CA 1
ATOM 541 C C . LEU A 1 71 ? -1.599 -0.943 -9.854 1.00 69.19 71 LEU A C 1
ATOM 543 O O . LEU A 1 71 ? -1.241 -0.864 -11.026 1.00 69.19 71 LEU A O 1
ATOM 547 N N . GLY A 1 72 ? -0.882 -1.577 -8.921 1.00 68.44 72 GLY A N 1
ATOM 548 C CA . GLY A 1 72 ? 0.379 -2.264 -9.212 1.00 68.44 72 GLY A CA 1
ATOM 549 C C . GLY A 1 72 ? 0.219 -3.410 -10.220 1.00 68.44 72 GLY A C 1
ATOM 550 O O . GLY A 1 72 ? 0.974 -3.487 -11.184 1.00 68.44 72 GLY A O 1
ATOM 551 N N . ASP A 1 73 ? -0.804 -4.252 -10.051 1.00 72.12 73 ASP A N 1
ATOM 552 C CA . ASP A 1 73 ? -1.084 -5.411 -10.911 1.00 72.12 73 ASP A CA 1
ATOM 553 C C . ASP A 1 73 ? -1.482 -5.010 -12.340 1.00 72.12 73 ASP A C 1
ATOM 555 O O . ASP A 1 73 ? -1.229 -5.759 -13.284 1.00 72.12 73 ASP A O 1
AT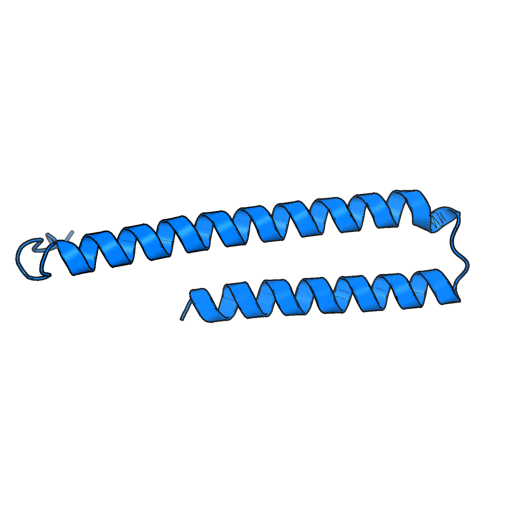OM 559 N N . ARG A 1 74 ? -2.122 -3.846 -12.522 1.00 65.50 74 ARG A N 1
ATOM 560 C CA . ARG A 1 74 ? -2.506 -3.333 -13.846 1.00 65.50 74 ARG A CA 1
ATOM 561 C C . ARG A 1 74 ? -1.318 -2.777 -14.628 1.00 65.50 74 ARG A C 1
ATOM 563 O O . ARG A 1 74 ? -1.347 -2.855 -15.846 1.00 65.50 74 ARG A O 1
ATOM 570 N N . HIS A 1 75 ? -0.311 -2.230 -13.949 1.00 56.50 75 HIS A N 1
ATOM 571 C CA . HIS A 1 75 ? 0.920 -1.750 -14.586 1.00 56.50 75 HIS A CA 1
ATOM 572 C C . HIS A 1 75 ? 1.944 -2.865 -14.846 1.00 56.50 75 HIS A C 1
ATOM 574 O O . HIS A 1 75 ? 2.875 -2.664 -15.613 1.00 56.50 75 HIS A O 1
ATOM 580 N N . ALA A 1 76 ? 1.783 -4.035 -14.221 1.00 54.09 76 ALA A N 1
ATOM 581 C CA . ALA A 1 76 ? 2.623 -5.209 -14.465 1.00 54.09 76 ALA A CA 1
ATOM 582 C C . ALA A 1 76 ? 2.176 -6.062 -15.676 1.00 54.09 76 ALA A C 1
ATOM 584 O O . ALA A 1 76 ? 2.814 -7.076 -15.961 1.00 54.09 76 ALA A O 1
ATOM 585 N N . ARG A 1 77 ? 1.066 -5.705 -16.338 1.00 49.69 77 ARG A N 1
ATOM 586 C CA . ARG A 1 77 ? 0.523 -6.370 -17.535 1.00 49.69 77 ARG A CA 1
ATOM 587 C C . ARG A 1 77 ? 0.649 -5.468 -18.747 1.00 49.69 77 ARG A C 1
ATOM 589 O O . ARG A 1 77 ? 0.876 -6.035 -19.835 1.00 49.69 77 ARG A O 1
#